Protein AF-A0A0S7YMI3-F1 (afdb_monomer_lite)

Foldseek 3Di:
DPPPDFPDWDADDDDRQETEGEDCDFEQDPRHTYYHPVLVVVVVVVVVVVVVPDDQQDKDWDAVSSHPRYPDIDIDHHHDPPDDPCVPDPVSVPDDD

Sequence (97 aa):
ARNTLLAEHEHYGPYMYLKVQTSETPEIDDRGIRGTLEDLARLRDLVSARLRSADPGQVFSIGREYSTRVRFPLQFEVRQPDFDPASADPQLRTSPS

Structure (mmCIF, N/CA/C/O backbone):
data_AF-A0A0S7YMI3-F1
#
_entry.id   AF-A0A0S7YMI3-F1
#
loop_
_atom_site.group_PDB
_atom_site.id
_atom_site.type_symbol
_atom_site.label_atom_id
_atom_site.label_alt_id
_atom_site.label_comp_id
_atom_site.label_asym_id
_atom_site.label_entity_id
_atom_site.label_seq_id
_atom_site.pdbx_PDB_ins_code
_atom_site.Cartn_x
_atom_site.Cartn_y
_atom_site.Cartn_z
_atom_site.occupancy
_atom_site.B_iso_or_equiv
_atom_site.auth_seq_id
_atom_site.auth_comp_id
_atom_site.auth_asym_id
_atom_site.auth_atom_id
_atom_site.pdbx_PDB_model_num
ATOM 1 N N . ALA A 1 1 ? 4.660 15.744 16.923 1.00 49.62 1 ALA A N 1
ATOM 2 C CA . ALA A 1 1 ? 4.501 14.481 16.174 1.00 49.62 1 ALA A CA 1
ATOM 3 C C . ALA A 1 1 ? 3.512 14.743 15.046 1.00 49.62 1 ALA A C 1
ATOM 5 O O . ALA A 1 1 ? 2.590 15.514 15.263 1.00 49.62 1 ALA A O 1
ATOM 6 N N . ARG A 1 2 ? 3.753 14.219 13.843 1.00 48.22 2 ARG A N 1
ATOM 7 C CA . ARG A 1 2 ? 2.872 14.405 12.675 1.00 48.22 2 ARG A CA 1
ATOM 8 C C . ARG A 1 2 ? 1.744 13.357 12.740 1.00 48.22 2 ARG A C 1
ATOM 10 O O . ARG A 1 2 ? 2.034 12.248 13.183 1.00 48.22 2 ARG A O 1
ATOM 17 N N . ASN A 1 3 ? 0.524 13.676 12.294 1.00 44.09 3 ASN A N 1
ATOM 18 C CA . ASN A 1 3 ? -0.631 12.758 12.234 1.00 44.09 3 ASN A CA 1
ATOM 19 C C . ASN A 1 3 ? -1.151 12.263 13.602 1.00 44.09 3 ASN A C 1
ATOM 21 O O . ASN A 1 3 ? -1.268 11.060 13.831 1.00 44.09 3 ASN A O 1
ATOM 25 N N . THR A 1 4 ? -1.438 13.180 14.532 1.00 51.75 4 THR A N 1
ATOM 26 C CA . THR A 1 4 ? -1.990 12.854 15.869 1.00 51.75 4 THR A CA 1
ATOM 27 C C . THR A 1 4 ? -3.481 13.157 16.017 1.00 51.75 4 THR A C 1
ATOM 29 O O . THR A 1 4 ? -4.059 12.821 17.050 1.00 51.75 4 THR A O 1
ATOM 32 N N . LEU A 1 5 ? -4.116 13.781 15.019 1.00 46.84 5 LEU A N 1
ATOM 33 C CA . LEU A 1 5 ? -5.541 14.113 15.052 1.00 46.84 5 LEU A CA 1
ATOM 34 C C . LEU A 1 5 ? -6.353 13.239 14.087 1.00 46.84 5 LEU A C 1
ATOM 36 O O . LEU A 1 5 ? -5.873 12.798 13.042 1.00 46.84 5 LEU A O 1
ATOM 40 N N . LEU A 1 6 ? -7.617 12.997 14.447 1.00 45.09 6 LEU A N 1
ATOM 41 C CA . LEU A 1 6 ? -8.579 12.316 13.581 1.00 45.09 6 LEU A CA 1
ATOM 42 C C . LEU A 1 6 ? -8.773 13.131 12.287 1.00 45.09 6 LEU A C 1
ATOM 44 O O . LEU A 1 6 ? -8.977 14.340 12.351 1.00 45.09 6 LEU A O 1
ATOM 48 N N . ALA A 1 7 ? -8.766 12.456 11.134 1.00 46.09 7 ALA A N 1
ATOM 49 C CA . ALA A 1 7 ? -8.978 13.034 9.798 1.00 46.09 7 ALA A CA 1
ATOM 50 C C . ALA A 1 7 ? -7.851 13.919 9.211 1.00 46.09 7 ALA A C 1
ATOM 52 O O . ALA A 1 7 ? -8.058 14.537 8.160 1.00 46.09 7 ALA A O 1
ATOM 53 N N . GLU A 1 8 ? -6.647 13.923 9.796 1.00 46.66 8 GLU A N 1
ATOM 54 C CA . GLU A 1 8 ? -5.454 14.443 9.108 1.00 46.66 8 GLU A CA 1
ATOM 55 C C . GLU A 1 8 ? -5.136 13.572 7.878 1.00 46.66 8 GLU A C 1
ATOM 57 O O . GLU A 1 8 ? -5.132 12.342 7.958 1.00 46.66 8 GLU A O 1
ATOM 62 N N . HIS A 1 9 ? -4.917 14.201 6.720 1.00 45.84 9 HIS A N 1
ATOM 63 C CA . HIS A 1 9 ? -4.565 13.512 5.479 1.00 45.84 9 HIS A CA 1
ATOM 64 C C . HIS A 1 9 ? -3.411 14.224 4.775 1.00 45.84 9 HIS A C 1
ATOM 66 O O . HIS A 1 9 ? -3.357 15.450 4.716 1.00 45.84 9 HIS A O 1
ATOM 72 N N . GLU A 1 10 ? -2.494 13.435 4.223 1.00 47.56 10 GLU A N 1
ATOM 73 C CA . GLU A 1 10 ? -1.375 13.898 3.410 1.00 47.56 10 GLU A CA 1
ATOM 74 C C . GLU A 1 10 ? -1.483 13.223 2.041 1.00 47.56 10 GLU A C 1
ATOM 76 O O . GLU A 1 10 ? -1.823 12.041 1.945 1.00 47.56 10 GLU A O 1
ATOM 81 N N . HIS A 1 11 ? -1.275 13.989 0.974 1.00 52.38 11 HIS A N 1
ATOM 82 C CA . HIS A 1 11 ? -1.346 13.468 -0.384 1.00 52.38 11 HIS A CA 1
ATOM 83 C C . HIS A 1 11 ? 0.053 13.026 -0.813 1.00 52.38 11 HIS A C 1
ATOM 85 O O . HIS A 1 11 ? 0.991 13.824 -0.793 1.00 52.38 11 HIS A O 1
ATOM 91 N N . TYR A 1 12 ? 0.200 11.757 -1.193 1.00 52.38 12 TYR A N 1
ATOM 92 C CA . TYR A 1 12 ? 1.479 11.186 -1.608 1.00 52.38 12 TYR A CA 1
ATOM 93 C C . TYR A 1 12 ? 1.447 10.814 -3.095 1.00 52.38 12 TYR A C 1
ATOM 95 O O . TYR A 1 12 ? 0.637 9.986 -3.509 1.00 52.38 12 TYR A O 1
ATOM 103 N N . GLY A 1 13 ? 2.374 11.379 -3.877 1.00 48.84 13 GLY A N 1
ATOM 104 C CA . GLY A 1 13 ? 2.564 11.055 -5.299 1.00 48.84 13 GLY A CA 1
ATOM 105 C C . GLY A 1 13 ? 1.538 11.700 -6.246 1.00 48.84 13 GLY A C 1
ATOM 106 O O . GLY A 1 13 ? 0.584 12.315 -5.781 1.00 48.84 13 GLY A O 1
ATOM 107 N N . PRO A 1 14 ? 1.742 11.598 -7.575 1.00 52.22 14 PRO A N 1
ATOM 108 C CA . PRO A 1 14 ? 1.202 12.529 -8.583 1.00 52.22 14 PRO A CA 1
ATOM 109 C C . PRO A 1 14 ? -0.328 12.577 -8.680 1.00 52.22 14 PRO A C 1
ATOM 111 O O . PRO A 1 14 ? -0.875 13.507 -9.270 1.00 52.22 14 PRO A O 1
ATOM 114 N N . TYR A 1 15 ? -1.021 11.613 -8.074 1.00 56.16 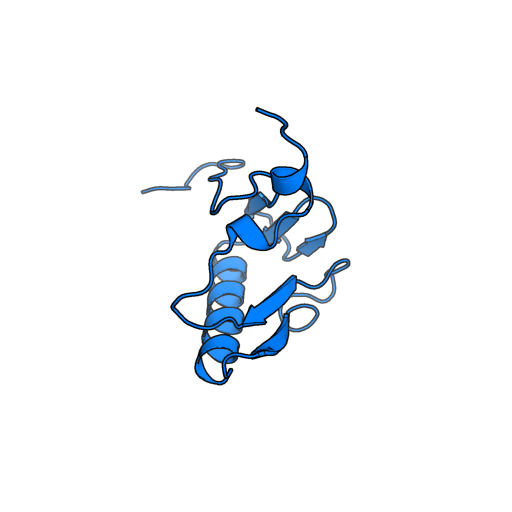15 TYR A N 1
ATOM 115 C CA . TYR A 1 15 ? -2.461 11.472 -8.166 1.00 56.16 15 TYR A CA 1
ATOM 116 C C . TYR A 1 15 ? -3.113 11.639 -6.793 1.00 56.16 15 TYR A C 1
ATOM 118 O O . TYR A 1 15 ? -3.170 10.730 -5.966 1.00 56.16 15 TYR A O 1
ATOM 126 N N . MET A 1 16 ? -3.621 12.847 -6.561 1.00 56.97 16 MET A N 1
ATOM 127 C CA . MET A 1 16 ? -4.158 13.367 -5.294 1.00 56.97 16 MET A CA 1
ATOM 128 C C . MET A 1 16 ? -5.466 12.689 -4.818 1.00 56.97 16 MET A C 1
ATOM 130 O O . MET A 1 16 ? -6.176 13.246 -3.982 1.00 56.97 16 MET A O 1
ATOM 134 N N . TYR A 1 17 ? -5.838 11.526 -5.365 1.00 68.75 17 TYR A N 1
ATOM 135 C CA . TYR A 1 17 ? -7.113 10.850 -5.088 1.00 68.75 17 TYR A CA 1
ATOM 136 C C . TYR A 1 17 ? -7.016 9.706 -4.069 1.00 68.75 17 TYR A C 1
ATOM 138 O O . TYR A 1 17 ? -8.039 9.317 -3.503 1.00 68.75 17 TYR A O 1
ATOM 146 N N . LEU A 1 18 ? -5.822 9.159 -3.810 1.00 76.06 18 LEU A N 1
ATOM 147 C CA . LEU A 1 18 ? -5.660 8.080 -2.834 1.00 76.06 18 LEU A CA 1
ATOM 148 C C . LEU A 1 18 ? -5.587 8.652 -1.414 1.00 76.06 18 LEU A C 1
ATOM 150 O O . LEU A 1 18 ? -4.677 9.408 -1.082 1.00 76.06 18 LEU A O 1
ATOM 154 N N . LYS A 1 19 ? -6.528 8.249 -0.557 1.00 84.62 19 LYS A N 1
ATOM 155 C CA . LYS A 1 19 ? -6.571 8.650 0.855 1.00 84.62 19 LYS A CA 1
ATOM 156 C C . LYS A 1 19 ? -6.059 7.530 1.748 1.00 84.62 19 LYS A C 1
ATOM 158 O O . LYS A 1 19 ? -6.462 6.381 1.582 1.00 84.62 19 LYS A O 1
ATOM 163 N N . VAL A 1 20 ? -5.235 7.884 2.729 1.00 88.38 20 VAL A N 1
ATOM 164 C CA . VAL A 1 20 ? -4.843 7.013 3.845 1.00 88.38 20 VAL A CA 1
ATOM 165 C C . VAL A 1 20 ? -5.314 7.679 5.132 1.00 88.38 20 VAL A C 1
ATOM 167 O O . VAL A 1 20 ? -5.001 8.845 5.358 1.00 88.38 20 VAL A O 1
ATOM 170 N N . GLN A 1 21 ? -6.112 6.984 5.943 1.00 88.12 21 GLN A N 1
ATOM 171 C CA . GLN A 1 21 ? -6.741 7.564 7.136 1.00 88.12 21 GLN A CA 1
ATOM 172 C C . GLN A 1 21 ? -6.739 6.581 8.308 1.00 88.12 21 GLN A C 1
ATOM 174 O O . GLN A 1 21 ? -6.780 5.366 8.115 1.00 88.12 21 GLN A O 1
ATOM 179 N N . THR A 1 22 ? -6.738 7.094 9.537 1.00 91.81 22 THR A N 1
ATOM 180 C CA . THR A 1 22 ? -6.910 6.253 10.725 1.00 91.81 22 THR A CA 1
ATOM 181 C C . THR A 1 22 ? -8.376 5.855 10.923 1.00 91.81 22 THR A C 1
ATOM 183 O O . THR A 1 22 ? -9.292 6.636 10.666 1.00 91.81 22 THR A O 1
ATOM 186 N N . SER A 1 23 ? -8.615 4.617 11.354 1.00 91.69 23 SER A N 1
ATOM 187 C CA . SER A 1 23 ? -9.942 4.063 11.648 1.00 91.69 23 SER A CA 1
ATOM 188 C C . SER A 1 23 ? -9.821 2.912 12.647 1.00 91.69 23 SER A C 1
ATOM 190 O O . SER A 1 23 ? -8.748 2.335 12.796 1.00 91.69 23 SER A O 1
ATOM 192 N N . GLU A 1 24 ? -10.914 2.551 13.314 1.00 93.00 24 GLU A N 1
ATOM 193 C CA . GLU A 1 24 ? -10.955 1.397 14.223 1.00 93.00 24 GLU A CA 1
ATOM 194 C C . GLU A 1 24 ? -10.789 0.058 13.492 1.00 93.00 24 GLU A C 1
ATOM 196 O O . GLU A 1 24 ? -10.441 -0.946 14.108 1.00 93.00 24 GLU A O 1
ATOM 201 N N . THR A 1 25 ? -11.040 0.026 12.180 1.00 92.62 25 THR A N 1
ATOM 202 C CA . THR A 1 25 ? -11.013 -1.206 11.388 1.00 92.62 25 THR A CA 1
ATOM 203 C C . THR A 1 25 ? -10.178 -1.060 10.119 1.00 92.62 25 THR A C 1
ATOM 205 O O . THR A 1 25 ? -10.340 -0.061 9.410 1.00 92.62 25 THR A O 1
ATOM 208 N N . PRO A 1 26 ? -9.344 -2.063 9.776 1.00 96.25 26 PRO A N 1
ATOM 209 C CA . PRO A 1 26 ? -8.576 -2.051 8.542 1.00 96.25 26 PRO A CA 1
ATOM 210 C C . PRO A 1 26 ? -9.464 -2.347 7.330 1.00 96.25 26 PRO A C 1
ATOM 212 O O . PRO A 1 26 ? -10.133 -3.384 7.275 1.00 96.25 26 PRO A O 1
ATOM 215 N N . GLU A 1 27 ? -9.461 -1.460 6.340 1.00 95.56 27 GLU A N 1
ATOM 216 C CA . GLU A 1 27 ? -10.300 -1.534 5.141 1.00 95.56 27 GLU A CA 1
ATOM 217 C C . GLU A 1 27 ? -9.587 -0.918 3.930 1.00 95.56 27 GLU A C 1
ATOM 219 O O . GLU A 1 27 ? -8.793 0.013 4.067 1.00 95.56 27 GLU A O 1
ATOM 224 N N . ILE A 1 28 ? -9.890 -1.429 2.734 1.00 94.44 28 ILE A N 1
ATOM 225 C CA . ILE A 1 28 ? -9.511 -0.789 1.468 1.00 94.44 28 ILE A CA 1
ATOM 226 C C . ILE A 1 28 ? -10.739 -0.803 0.572 1.00 94.44 28 ILE A C 1
ATOM 228 O O . ILE A 1 28 ? -11.255 -1.877 0.232 1.00 94.44 28 ILE A O 1
ATOM 232 N N . ASP A 1 29 ? -11.214 0.383 0.215 1.00 91.50 29 ASP A N 1
ATOM 233 C CA . ASP A 1 29 ? -12.348 0.552 -0.679 1.00 91.50 29 ASP A CA 1
ATOM 234 C C . ASP A 1 29 ? -12.148 1.682 -1.708 1.00 91.50 29 ASP A C 1
ATOM 236 O O . ASP A 1 29 ? -11.049 2.210 -1.865 1.00 91.50 29 ASP A O 1
ATOM 240 N N . ASP A 1 30 ? -13.219 2.051 -2.414 1.00 87.50 30 ASP A N 1
ATOM 241 C CA . ASP A 1 30 ? -13.258 3.131 -3.408 1.00 87.50 30 ASP A CA 1
ATOM 242 C C . ASP A 1 30 ? -12.981 4.523 -2.818 1.00 87.50 30 ASP A C 1
ATOM 244 O O . ASP A 1 30 ? -12.790 5.486 -3.560 1.00 87.50 30 ASP A O 1
ATOM 248 N N . ARG A 1 31 ? -12.944 4.650 -1.487 1.00 86.00 31 ARG A N 1
ATOM 249 C CA . ARG A 1 31 ? -12.678 5.907 -0.779 1.00 86.00 31 ARG A CA 1
ATOM 250 C C . ARG A 1 31 ? -11.260 5.991 -0.226 1.00 86.00 31 ARG A C 1
ATOM 252 O O . ARG A 1 31 ? -10.848 7.087 0.156 1.00 86.00 31 ARG A O 1
ATOM 259 N N . GLY A 1 32 ? -10.529 4.877 -0.164 1.00 89.44 32 GLY A N 1
ATOM 260 C CA . GLY A 1 32 ? -9.127 4.839 0.247 1.00 89.44 32 GLY A CA 1
ATOM 261 C C . GLY A 1 32 ? -8.768 3.672 1.166 1.00 89.44 32 GLY A C 1
ATOM 262 O O . GLY A 1 32 ? -9.468 2.666 1.254 1.00 89.44 32 GLY A O 1
ATOM 263 N N . ILE A 1 33 ? -7.643 3.837 1.858 1.00 93.75 33 ILE A N 1
ATOM 264 C CA . ILE A 1 33 ? -7.034 2.875 2.777 1.00 93.75 33 ILE A CA 1
ATOM 265 C C . ILE A 1 33 ? -7.254 3.370 4.206 1.00 93.75 33 ILE A C 1
ATOM 267 O O . ILE A 1 33 ? -6.953 4.523 4.526 1.00 93.75 33 ILE A O 1
ATOM 271 N N . ARG A 1 34 ? -7.769 2.508 5.079 1.00 94.62 34 ARG A N 1
ATOM 272 C CA . ARG A 1 34 ? -8.082 2.852 6.469 1.00 94.62 34 ARG A CA 1
ATOM 273 C C . ARG A 1 34 ? -7.616 1.774 7.424 1.00 94.62 34 ARG A C 1
ATOM 275 O O . ARG A 1 34 ? -7.642 0.613 7.048 1.00 94.62 34 ARG A O 1
ATOM 282 N N . GLY A 1 35 ? -7.269 2.149 8.650 1.00 95.06 35 GLY A N 1
ATOM 283 C CA . GLY A 1 35 ? -6.975 1.221 9.745 1.00 95.06 35 GLY A CA 1
ATOM 284 C C . GLY A 1 35 ? -6.371 1.930 10.950 1.00 95.06 35 GLY A C 1
ATOM 285 O O . GLY A 1 35 ? -6.157 3.141 10.916 1.00 95.06 35 GLY A O 1
ATOM 286 N N . THR A 1 36 ? -6.076 1.201 12.021 1.00 95.94 36 THR A N 1
ATOM 287 C CA . THR A 1 36 ? -5.306 1.769 13.136 1.00 95.94 36 THR A CA 1
ATOM 288 C C . THR A 1 36 ? -3.874 2.089 12.683 1.00 95.94 36 THR A C 1
ATOM 290 O O . THR A 1 36 ? -3.436 1.659 11.614 1.00 95.94 36 THR A O 1
ATOM 293 N N . LEU A 1 37 ? -3.092 2.818 13.485 1.00 95.38 37 LEU A N 1
ATOM 294 C CA . LEU A 1 37 ? -1.670 3.022 13.164 1.00 95.38 37 LEU A CA 1
ATOM 295 C C . LEU A 1 37 ? -0.902 1.694 13.076 1.00 95.38 37 LEU A C 1
ATOM 297 O O . LEU A 1 37 ? -0.017 1.557 12.234 1.00 95.38 37 LEU A O 1
ATOM 301 N N . GLU A 1 38 ? -1.265 0.715 13.905 1.00 96.31 38 GLU A N 1
ATOM 302 C CA . GLU A 1 38 ? -0.698 -0.633 13.864 1.00 96.31 38 GLU A CA 1
ATOM 303 C C . GLU A 1 38 ? -1.073 -1.358 12.566 1.00 96.31 38 GLU A C 1
ATOM 305 O O . GLU A 1 38 ? -0.209 -1.932 11.904 1.00 96.31 38 GLU A O 1
ATOM 310 N N . ASP A 1 39 ? -2.330 -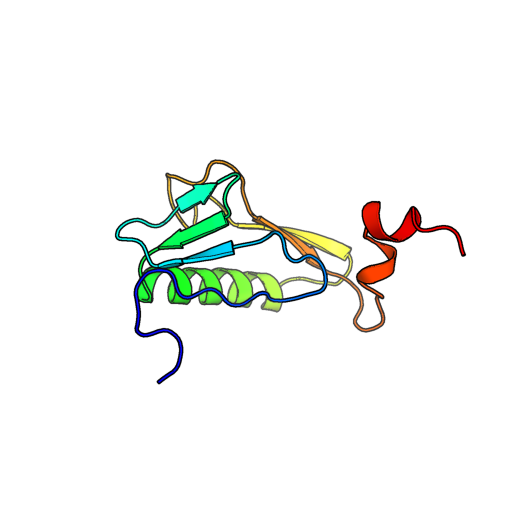1.254 12.129 1.00 97.00 39 ASP A N 1
ATOM 311 C CA . ASP A 1 39 ? -2.748 -1.800 10.838 1.00 97.00 39 ASP A CA 1
ATOM 312 C C . ASP A 1 39 ? -1.995 -1.157 9.678 1.00 97.00 39 ASP A C 1
ATOM 314 O O . ASP A 1 39 ? -1.517 -1.852 8.784 1.00 97.00 39 ASP A O 1
ATOM 318 N N . LEU A 1 40 ? -1.868 0.169 9.672 1.00 95.19 40 LEU A N 1
ATOM 319 C CA . LEU A 1 40 ? -1.155 0.884 8.615 1.00 95.19 40 LEU A CA 1
ATOM 320 C C . LEU A 1 40 ? 0.342 0.537 8.611 1.00 95.19 40 LEU A C 1
ATOM 322 O O . LEU A 1 40 ? 0.932 0.384 7.540 1.00 95.19 40 LEU A O 1
ATOM 326 N N . ALA A 1 41 ? 0.952 0.332 9.781 1.00 96.50 41 ALA A N 1
ATOM 327 C CA . ALA A 1 41 ? 2.315 -0.182 9.885 1.00 96.50 41 ALA A CA 1
ATOM 328 C C . ALA A 1 41 ? 2.429 -1.610 9.324 1.00 96.50 41 ALA A C 1
ATOM 330 O O . ALA A 1 41 ? 3.351 -1.901 8.563 1.00 96.50 41 ALA A O 1
ATOM 331 N N . ARG A 1 42 ? 1.454 -2.479 9.603 1.00 97.50 42 ARG A N 1
ATOM 332 C CA . ARG A 1 42 ? 1.392 -3.823 9.016 1.00 97.50 42 ARG A CA 1
ATOM 333 C C . ARG A 1 42 ? 1.218 -3.778 7.497 1.00 97.50 42 ARG A C 1
ATOM 335 O O . ARG A 1 42 ? 1.859 -4.554 6.794 1.00 97.50 42 ARG A O 1
ATOM 342 N N . LEU A 1 43 ? 0.406 -2.859 6.969 1.00 96.69 43 LEU A N 1
ATOM 343 C CA . LEU A 1 43 ? 0.281 -2.650 5.523 1.00 96.69 43 LEU A CA 1
ATOM 344 C C . LEU A 1 43 ? 1.616 -2.238 4.900 1.00 96.69 43 LEU A C 1
ATOM 346 O O . LEU A 1 43 ? 2.014 -2.815 3.889 1.00 96.69 43 LEU A O 1
ATOM 350 N N . ARG A 1 44 ? 2.326 -1.284 5.517 1.00 96.06 44 ARG A N 1
ATOM 351 C CA . ARG A 1 44 ? 3.683 -0.900 5.101 1.00 96.06 44 ARG A CA 1
ATOM 352 C C . ARG A 1 44 ? 4.589 -2.128 5.028 1.00 96.06 44 ARG A C 1
ATOM 354 O O . ARG A 1 44 ? 5.263 -2.318 4.020 1.00 96.06 44 ARG A O 1
ATOM 361 N N . ASP A 1 45 ? 4.576 -2.973 6.054 1.00 97.69 45 ASP A N 1
ATOM 362 C CA . ASP A 1 45 ? 5.443 -4.151 6.113 1.00 97.69 45 ASP A CA 1
ATOM 363 C C . ASP A 1 45 ? 5.093 -5.185 5.032 1.00 97.69 45 ASP A C 1
ATOM 365 O O . ASP A 1 45 ? 5.999 -5.733 4.401 1.00 97.69 45 ASP A O 1
ATOM 369 N N . LEU A 1 46 ? 3.801 -5.390 4.744 1.00 97.31 46 LEU A N 1
ATOM 370 C CA . LEU A 1 46 ? 3.336 -6.230 3.632 1.00 97.31 46 LEU A CA 1
ATOM 371 C C . LEU A 1 46 ? 3.846 -5.710 2.281 1.00 97.31 46 LEU A C 1
ATOM 373 O O . LEU A 1 46 ? 4.392 -6.483 1.491 1.00 97.31 46 LEU A O 1
ATOM 377 N N . VAL A 1 47 ? 3.718 -4.402 2.030 1.00 96.19 47 VAL A N 1
ATOM 378 C CA . VAL A 1 47 ? 4.216 -3.757 0.803 1.00 96.19 47 VAL A CA 1
ATOM 379 C C . VAL A 1 47 ? 5.731 -3.912 0.700 1.00 96.19 47 VAL A C 1
ATOM 381 O O . VAL A 1 47 ? 6.235 -4.385 -0.316 1.00 96.19 47 VAL A O 1
ATOM 384 N N . SER A 1 48 ? 6.472 -3.573 1.757 1.00 96.25 48 SER A N 1
ATOM 385 C CA . SER A 1 48 ? 7.936 -3.655 1.772 1.00 96.25 48 SER A CA 1
ATOM 386 C C . SER A 1 48 ? 8.458 -5.085 1.636 1.00 96.25 48 SER A C 1
ATOM 388 O O . SER A 1 48 ? 9.537 -5.293 1.083 1.00 96.25 48 SER A O 1
ATOM 390 N N . ALA A 1 49 ? 7.744 -6.084 2.156 1.00 96.44 49 ALA A N 1
ATOM 391 C CA . ALA A 1 49 ? 8.106 -7.485 1.974 1.00 96.44 49 ALA A CA 1
ATOM 392 C C . ALA A 1 49 ? 7.936 -7.917 0.512 1.00 96.44 49 ALA A C 1
ATOM 394 O O . ALA A 1 49 ? 8.871 -8.470 -0.059 1.00 96.44 49 ALA A O 1
ATOM 395 N N . ARG A 1 50 ? 6.787 -7.609 -0.107 1.00 95.94 50 ARG A N 1
ATOM 396 C CA . ARG A 1 50 ? 6.522 -7.954 -1.512 1.00 95.94 50 ARG A CA 1
ATOM 397 C C . ARG A 1 50 ? 7.456 -7.230 -2.473 1.00 95.94 50 ARG A C 1
ATOM 399 O O . ARG A 1 50 ? 7.967 -7.854 -3.395 1.00 95.94 50 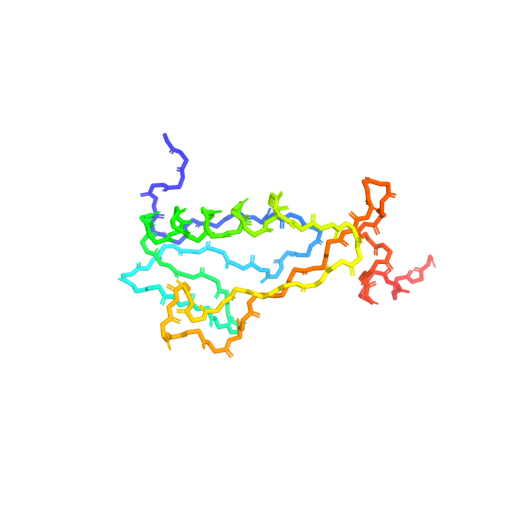ARG A O 1
ATOM 406 N N . LEU A 1 51 ? 7.729 -5.951 -2.222 1.00 93.94 51 LEU A N 1
ATOM 407 C CA . LEU A 1 51 ? 8.599 -5.146 -3.075 1.00 93.94 51 LEU A CA 1
ATOM 408 C C . LEU A 1 51 ? 10.056 -5.630 -3.053 1.00 93.94 51 LEU A C 1
ATOM 410 O O . LEU A 1 51 ? 10.701 -5.637 -4.091 1.00 93.94 51 LEU A O 1
ATOM 414 N N . ARG A 1 52 ? 10.571 -6.082 -1.900 1.00 95.06 52 ARG A N 1
ATOM 415 C CA . ARG A 1 52 ? 11.944 -6.618 -1.790 1.00 95.06 52 ARG A CA 1
ATOM 416 C C . ARG A 1 52 ? 12.181 -7.881 -2.615 1.00 95.06 52 ARG A C 1
ATOM 418 O O . ARG A 1 52 ? 13.324 -8.166 -2.947 1.00 95.06 52 ARG A O 1
ATOM 425 N N . SER A 1 53 ? 11.128 -8.645 -2.889 1.00 93.38 53 SER A N 1
ATOM 426 C CA . SER A 1 53 ? 11.190 -9.864 -3.698 1.00 93.38 53 SER A CA 1
ATOM 427 C C . SER A 1 53 ? 10.754 -9.660 -5.148 1.00 93.38 53 SER A C 1
ATOM 429 O O . SER A 1 53 ? 10.699 -10.640 -5.883 1.00 93.38 53 SER A O 1
ATOM 431 N N . ALA A 1 54 ? 10.365 -8.442 -5.536 1.00 95.12 54 ALA A N 1
ATOM 432 C CA . ALA A 1 54 ? 9.794 -8.183 -6.847 1.00 95.12 54 ALA A CA 1
ATOM 433 C C . ALA A 1 54 ? 10.835 -7.625 -7.821 1.00 95.12 54 ALA A C 1
ATOM 435 O O . ALA A 1 54 ? 11.597 -6.721 -7.479 1.00 95.12 54 ALA A O 1
ATOM 436 N N . ASP A 1 55 ? 10.804 -8.124 -9.052 1.00 95.31 55 ASP A N 1
ATOM 437 C CA . ASP A 1 55 ? 11.639 -7.634 -10.150 1.00 95.31 55 ASP A CA 1
ATOM 438 C C . ASP A 1 55 ? 10.888 -6.594 -11.004 1.00 95.31 55 ASP A C 1
ATOM 440 O O . ASP A 1 55 ? 9.655 -6.649 -11.108 1.00 95.31 55 ASP A O 1
ATOM 444 N N . PRO A 1 56 ? 11.594 -5.665 -11.681 1.00 95.06 56 PRO A N 1
ATOM 445 C CA . PRO A 1 56 ? 10.978 -4.794 -12.676 1.00 95.06 56 PRO A CA 1
ATOM 446 C C . PRO A 1 56 ? 10.174 -5.578 -13.724 1.00 95.06 56 PRO A C 1
ATOM 448 O O . PRO A 1 56 ? 10.635 -6.579 -14.268 1.00 95.06 56 PRO A O 1
ATOM 451 N N . GLY A 1 57 ? 8.965 -5.101 -14.026 1.00 93.50 57 GLY A N 1
ATOM 452 C CA . GLY A 1 57 ? 8.009 -5.756 -14.924 1.00 93.50 57 GLY A CA 1
ATOM 453 C C . GLY A 1 57 ? 7.019 -6.686 -14.219 1.00 93.50 57 GLY A C 1
ATOM 4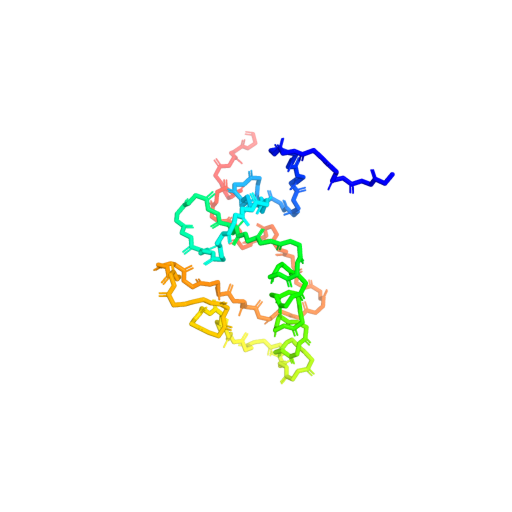54 O O . GLY A 1 57 ? 6.033 -7.090 -14.835 1.00 93.50 57 GLY A O 1
ATOM 455 N N . GLN A 1 58 ? 7.229 -7.004 -12.939 1.00 96.38 58 GLN A N 1
ATOM 456 C CA . GLN A 1 58 ? 6.266 -7.778 -12.163 1.00 96.38 58 GLN A CA 1
ATOM 457 C C . GLN A 1 58 ? 5.094 -6.925 -11.677 1.00 96.38 58 GLN A C 1
ATOM 459 O O . GLN A 1 58 ? 5.200 -5.719 -11.445 1.00 96.38 58 GLN A O 1
ATOM 464 N N . VAL A 1 59 ? 3.967 -7.602 -11.476 1.00 95.75 59 VAL A N 1
ATOM 465 C CA . VAL A 1 59 ? 2.758 -7.034 -10.888 1.00 95.75 59 VAL A CA 1
ATOM 466 C C . VAL A 1 59 ? 2.373 -7.878 -9.687 1.00 95.75 59 VAL A C 1
ATOM 468 O O . VAL A 1 59 ? 2.342 -9.106 -9.772 1.00 95.75 59 VAL A O 1
ATOM 471 N N . PHE A 1 60 ? 2.056 -7.231 -8.570 1.00 96.06 60 PHE A N 1
ATOM 472 C CA . PHE A 1 60 ? 1.516 -7.915 -7.402 1.00 96.06 60 PHE A CA 1
ATOM 473 C C . PHE A 1 60 ? 0.372 -7.126 -6.783 1.00 96.06 60 PHE A C 1
ATOM 475 O O . PHE A 1 60 ? 0.227 -5.924 -7.002 1.00 96.06 60 PHE A O 1
ATOM 482 N N . SER A 1 61 ? -0.438 -7.810 -5.979 1.00 96.12 61 SER A N 1
ATOM 483 C CA . SER A 1 61 ? -1.530 -7.175 -5.252 1.00 96.12 61 SER A CA 1
ATOM 484 C C . SER A 1 61 ? -1.445 -7.431 -3.757 1.00 96.12 61 SER A C 1
ATOM 486 O O . SER A 1 61 ? -0.897 -8.445 -3.317 1.00 96.12 61 SER A O 1
ATOM 488 N N . ILE A 1 62 ? -2.005 -6.499 -2.990 1.00 95.94 62 ILE A N 1
ATOM 489 C CA . ILE A 1 62 ? -2.240 -6.624 -1.553 1.00 95.94 62 ILE A CA 1
ATOM 490 C C . ILE A 1 62 ? -3.726 -6.403 -1.298 1.00 95.94 62 ILE A C 1
ATOM 492 O O . ILE A 1 62 ? -4.283 -5.365 -1.660 1.00 95.94 62 ILE A O 1
ATOM 496 N N . GLY A 1 63 ? -4.378 -7.383 -0.673 1.00 95.38 63 GLY A N 1
ATOM 497 C CA . GLY A 1 63 ? -5.791 -7.296 -0.333 1.00 95.38 63 GLY A CA 1
ATOM 498 C C . GLY A 1 63 ? -6.120 -8.042 0.948 1.00 95.38 63 GLY A C 1
ATOM 499 O O . GLY A 1 63 ? -6.049 -7.473 2.035 1.00 95.38 63 GLY A O 1
ATOM 500 N N . ARG A 1 64 ? -6.489 -9.321 0.842 1.00 94.81 64 ARG A N 1
ATOM 501 C CA . ARG A 1 64 ? -6.965 -10.104 1.996 1.00 94.81 64 ARG A CA 1
ATOM 502 C C . ARG A 1 64 ? -5.912 -10.299 3.086 1.00 94.81 64 ARG A C 1
ATOM 504 O O . ARG A 1 64 ? -6.283 -10.458 4.243 1.00 94.81 64 ARG A O 1
ATOM 511 N N . GLU A 1 65 ? -4.628 -10.245 2.741 1.00 95.44 65 GLU A N 1
ATOM 512 C CA . GLU A 1 65 ? -3.532 -10.231 3.715 1.00 95.44 65 GLU A CA 1
ATOM 513 C C . GLU A 1 65 ? -3.520 -8.962 4.584 1.00 95.44 65 GLU A C 1
ATOM 515 O O . GLU A 1 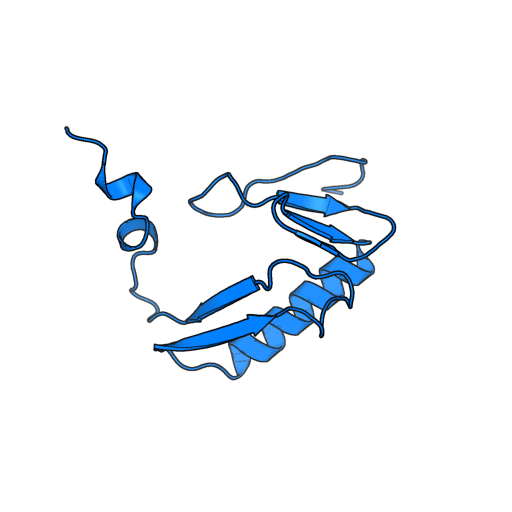65 ? -3.023 -8.987 5.710 1.00 95.44 65 GLU A O 1
ATOM 520 N N . TYR A 1 66 ? -4.099 -7.861 4.095 1.00 96.38 66 TYR A N 1
ATOM 521 C CA . TYR A 1 66 ? -4.311 -6.660 4.886 1.00 96.38 66 TYR A CA 1
ATOM 522 C C . TYR A 1 66 ? -5.589 -6.762 5.723 1.00 96.38 66 TYR A C 1
ATOM 524 O O . TYR A 1 66 ? -5.541 -6.559 6.934 1.00 96.38 66 TYR A O 1
ATOM 532 N N . SER A 1 67 ? -6.724 -7.101 5.110 1.00 95.69 67 SER A N 1
ATOM 533 C CA . SER A 1 67 ? -8.001 -7.254 5.815 1.00 95.69 67 SER A CA 1
ATOM 534 C C . SER A 1 67 ? -9.001 -8.061 4.994 1.00 95.69 67 SER A C 1
ATOM 536 O O . SER A 1 67 ? -9.034 -7.985 3.766 1.00 95.69 67 SER A O 1
ATOM 538 N N . THR A 1 68 ? -9.903 -8.779 5.663 1.00 94.94 68 THR A N 1
ATOM 539 C CA . THR A 1 68 ? -11.044 -9.436 5.004 1.00 94.94 68 THR A CA 1
ATOM 540 C C . THR A 1 68 ? -12.069 -8.440 4.452 1.00 94.94 68 THR A C 1
ATOM 542 O O . THR A 1 68 ? -12.925 -8.829 3.661 1.00 94.94 68 THR A O 1
ATOM 545 N N . ARG A 1 69 ? -11.972 -7.159 4.832 1.00 92.94 69 ARG A N 1
ATOM 546 C CA . ARG A 1 69 ? -12.850 -6.063 4.391 1.00 92.94 69 ARG A CA 1
ATOM 547 C C . ARG A 1 69 ? -12.341 -5.307 3.163 1.00 92.94 69 ARG A C 1
ATOM 549 O O . ARG A 1 69 ? -12.889 -4.265 2.814 1.00 92.94 69 ARG A O 1
ATOM 556 N N . VAL A 1 70 ? -11.300 -5.807 2.500 1.00 93.62 70 VAL A N 1
ATOM 557 C CA . VAL A 1 70 ? -10.821 -5.224 1.244 1.00 93.62 70 VAL A CA 1
ATOM 558 C C . VAL A 1 70 ? -11.818 -5.497 0.118 1.00 93.62 70 VAL A C 1
ATOM 560 O O . VAL A 1 70 ? -12.079 -6.652 -0.219 1.00 93.62 70 VAL A O 1
ATOM 563 N N . ARG A 1 71 ? -12.352 -4.425 -0.475 1.00 93.75 71 ARG A N 1
ATOM 564 C CA . ARG A 1 71 ? -13.216 -4.473 -1.667 1.00 93.75 71 ARG A CA 1
ATOM 565 C C . ARG A 1 71 ? -12.437 -4.221 -2.953 1.00 93.75 71 ARG A C 1
ATOM 567 O O . ARG A 1 71 ? -12.727 -4.849 -3.964 1.00 93.75 71 ARG A O 1
ATOM 574 N N . PHE A 1 72 ? -11.435 -3.347 -2.890 1.00 91.50 72 PHE A N 1
ATOM 575 C CA . PHE A 1 72 ? -10.579 -2.992 -4.019 1.00 91.50 72 PHE A CA 1
ATOM 576 C C . PHE A 1 72 ? -9.115 -3.249 -3.628 1.00 91.50 72 PHE A C 1
ATOM 578 O O . PHE A 1 72 ? -8.539 -2.448 -2.896 1.00 91.50 72 PHE A O 1
ATOM 585 N N . PRO A 1 73 ? -8.516 -4.389 -4.022 1.00 93.69 73 PRO A N 1
ATOM 586 C CA . PRO A 1 73 ? -7.117 -4.683 -3.721 1.00 93.69 73 PRO A CA 1
ATOM 587 C C . PRO A 1 73 ? -6.175 -3.636 -4.315 1.00 93.69 73 PRO A C 1
ATOM 589 O O . PRO A 1 73 ? -6.398 -3.147 -5.422 1.00 93.69 73 PRO A O 1
ATOM 592 N N . LEU A 1 74 ? -5.088 -3.334 -3.607 1.00 92.56 74 LEU A N 1
ATOM 593 C CA . LEU A 1 74 ? -4.034 -2.472 -4.133 1.00 92.56 74 LEU A CA 1
ATOM 594 C C . LEU A 1 74 ? -3.200 -3.272 -5.122 1.00 92.56 74 LEU A C 1
ATOM 596 O O . LEU A 1 74 ? -2.683 -4.329 -4.761 1.00 92.56 74 LEU A O 1
ATOM 600 N N . GLN A 1 75 ? -3.058 -2.769 -6.341 1.00 93.12 75 GLN A N 1
ATOM 601 C CA . GLN A 1 75 ? -2.188 -3.339 -7.360 1.00 93.12 75 GLN A CA 1
ATOM 602 C C . GLN A 1 75 ? -0.923 -2.491 -7.484 1.00 93.12 75 GLN A C 1
ATOM 604 O O . GLN A 1 75 ? -0.984 -1.268 -7.575 1.00 93.12 75 GLN A O 1
ATOM 609 N N . PHE A 1 76 ? 0.220 -3.164 -7.486 1.00 92.62 76 PHE A N 1
ATOM 610 C CA . PHE A 1 76 ? 1.536 -2.571 -7.631 1.00 92.62 76 PHE A CA 1
ATOM 611 C C . PHE A 1 76 ? 2.156 -3.098 -8.915 1.00 92.62 76 PHE A C 1
ATOM 613 O O . PHE A 1 76 ? 2.312 -4.306 -9.084 1.00 92.62 76 PHE A O 1
ATOM 620 N N . GLU A 1 77 ? 2.513 -2.184 -9.808 1.00 92.81 77 GLU A N 1
ATOM 621 C CA . GLU A 1 77 ? 3.286 -2.479 -11.008 1.00 92.81 77 GLU A CA 1
ATOM 622 C C . GLU A 1 77 ? 4.722 -2.026 -10.767 1.00 92.81 77 GLU A C 1
ATOM 624 O O . GLU A 1 77 ? 4.988 -0.831 -10.625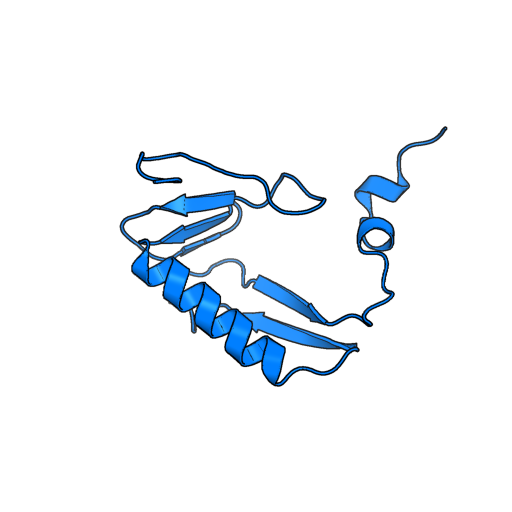 1.00 92.81 77 GLU A O 1
ATOM 629 N N . VAL A 1 78 ? 5.651 -2.975 -10.679 1.00 93.62 78 VAL A N 1
ATOM 630 C CA . VAL A 1 78 ? 7.058 -2.669 -10.417 1.00 93.62 78 VAL A CA 1
ATOM 631 C C . VAL A 1 78 ? 7.709 -2.242 -11.720 1.00 93.62 78 VAL A C 1
ATOM 633 O O . VAL A 1 78 ? 7.670 -2.950 -12.727 1.00 93.62 78 VAL A O 1
ATOM 636 N N . ARG A 1 79 ? 8.299 -1.053 -11.712 1.00 92.00 79 ARG A N 1
ATOM 637 C CA . ARG A 1 79 ? 8.895 -0.432 -12.893 1.00 92.00 79 ARG A CA 1
ATOM 638 C C . ARG A 1 79 ? 10.404 -0.305 -12.730 1.00 92.00 79 ARG A C 1
ATOM 640 O O . ARG A 1 79 ? 10.933 -0.442 -11.629 1.00 92.00 79 ARG A O 1
ATOM 647 N N . GLN A 1 80 ? 11.087 -0.089 -13.851 1.00 91.38 80 GLN A N 1
ATOM 648 C CA . GLN A 1 80 ? 12.521 0.185 -13.850 1.00 91.38 80 GLN A CA 1
ATOM 649 C C . GLN A 1 80 ? 12.810 1.493 -13.086 1.00 91.38 80 GLN A C 1
ATOM 651 O O . GLN A 1 80 ? 11.937 2.363 -13.040 1.00 91.38 80 GLN A O 1
ATOM 656 N N . PRO A 1 81 ? 14.008 1.661 -12.499 1.00 86.25 81 PRO A N 1
ATOM 657 C CA . PRO A 1 81 ? 14.354 2.862 -11.733 1.00 86.25 81 PRO A CA 1
ATOM 658 C C . PRO A 1 81 ? 14.238 4.182 -12.510 1.00 86.25 81 PRO A C 1
ATOM 660 O O . PRO A 1 81 ? 14.040 5.229 -11.902 1.00 86.25 81 PRO A O 1
ATOM 663 N N . ASP A 1 82 ? 14.373 4.136 -13.835 1.00 88.56 82 ASP A N 1
ATOM 664 C CA . ASP A 1 82 ? 14.296 5.273 -14.758 1.00 88.56 82 ASP A CA 1
ATOM 665 C C . ASP A 1 82 ? 12.885 5.513 -15.325 1.00 88.56 82 ASP A C 1
ATOM 667 O O . ASP A 1 82 ? 12.692 6.385 -16.172 1.00 88.56 82 ASP A O 1
ATOM 671 N N . PHE A 1 83 ? 11.886 4.754 -14.871 1.00 86.00 83 PHE A N 1
ATOM 672 C CA . PHE A 1 83 ? 10.509 4.906 -15.321 1.00 86.00 83 PHE A CA 1
ATOM 673 C C . PHE A 1 83 ? 9.905 6.239 -14.873 1.00 86.00 83 PHE A C 1
ATOM 675 O O . PHE A 1 83 ? 9.920 6.557 -13.686 1.00 86.00 83 PHE A O 1
ATOM 682 N N . ASP A 1 84 ? 9.294 6.964 -15.812 1.00 80.62 84 ASP A N 1
ATOM 683 C CA . ASP A 1 84 ? 8.508 8.168 -15.540 1.00 80.62 84 ASP A CA 1
ATOM 684 C C . ASP A 1 84 ? 7.062 7.804 -15.141 1.00 80.62 84 ASP A C 1
ATOM 686 O O . ASP A 1 84 ? 6.274 7.403 -16.009 1.00 80.62 84 ASP A O 1
ATOM 690 N N . PRO A 1 85 ? 6.660 7.975 -13.864 1.00 75.94 85 PRO A N 1
ATOM 691 C CA . PRO A 1 85 ? 5.311 7.652 -13.416 1.00 75.94 85 PRO A CA 1
ATOM 692 C C . PRO A 1 85 ? 4.228 8.517 -14.064 1.00 75.94 85 PRO A C 1
ATOM 694 O O . PRO A 1 85 ? 3.101 8.040 -14.199 1.00 75.94 85 PRO A O 1
ATOM 697 N N . ALA A 1 86 ? 4.547 9.752 -14.477 1.00 74.69 86 ALA A N 1
ATOM 698 C CA . ALA A 1 86 ? 3.585 10.664 -15.096 1.00 74.69 86 ALA A CA 1
ATOM 699 C C . ALA A 1 86 ? 3.156 10.175 -16.486 1.00 74.69 86 ALA A C 1
ATOM 701 O O . ALA A 1 86 ? 1.992 10.303 -16.864 1.00 74.69 86 ALA A O 1
ATOM 702 N N . SER A 1 87 ? 4.069 9.531 -17.223 1.00 77.94 87 SER A N 1
ATOM 703 C CA . SER A 1 87 ? 3.778 8.933 -18.532 1.00 77.94 87 SER A CA 1
ATOM 704 C C . SER A 1 87 ? 2.673 7.867 -18.494 1.00 77.94 87 SER A C 1
ATOM 706 O O . SER A 1 87 ? 2.031 7.602 -19.520 1.00 77.94 87 SER A O 1
ATOM 708 N N . ALA A 1 88 ? 2.435 7.262 -17.326 1.00 75.62 88 ALA A N 1
ATOM 709 C CA . ALA A 1 88 ? 1.432 6.228 -17.118 1.00 75.62 88 ALA A CA 1
ATOM 710 C C . ALA A 1 88 ? 0.063 6.752 -16.675 1.00 75.62 88 ALA A C 1
ATOM 712 O O . ALA A 1 88 ? -0.860 5.943 -16.619 1.00 75.62 88 ALA A O 1
ATOM 713 N N . ASP A 1 89 ? -0.108 8.056 -16.418 1.00 69.06 89 ASP A N 1
ATOM 714 C CA . ASP A 1 89 ? -1.442 8.613 -16.171 1.00 69.06 89 ASP A CA 1
ATOM 715 C C . ASP A 1 89 ? -2.189 8.866 -17.483 1.00 69.06 89 ASP A C 1
ATOM 717 O O . ASP A 1 89 ? -1.769 9.710 -18.284 1.00 69.06 89 ASP A O 1
ATOM 721 N N . PRO A 1 90 ? -3.346 8.233 -17.715 1.00 65.88 90 PRO A N 1
ATOM 722 C CA . PRO A 1 90 ? -4.223 8.636 -18.801 1.00 65.88 90 PRO A CA 1
ATOM 723 C C . PRO A 1 90 ? -4.767 10.066 -18.629 1.00 65.88 90 PRO A C 1
ATOM 725 O O . PRO A 1 90 ? -5.049 10.714 -19.633 1.00 65.88 90 PRO A O 1
ATOM 728 N N . GLN A 1 91 ? -4.902 10.570 -17.396 1.00 64.06 91 GLN A N 1
ATOM 729 C CA . GLN A 1 91 ? -5.480 11.886 -17.091 1.00 64.06 91 GLN A CA 1
ATOM 730 C C . GLN A 1 91 ? -4.498 13.050 -17.315 1.00 64.06 91 GLN A C 1
ATOM 732 O O . GLN A 1 91 ? -4.932 14.151 -17.651 1.00 64.06 91 GLN A O 1
ATOM 737 N N . LEU A 1 92 ? -3.179 12.824 -17.222 1.00 54.44 92 LEU A N 1
ATOM 738 C CA . LEU A 1 92 ? -2.164 13.830 -17.593 1.00 54.44 92 LEU A CA 1
ATOM 739 C C . LEU A 1 92 ? -1.969 13.950 -19.110 1.00 54.44 92 LEU A C 1
ATOM 741 O O . LEU A 1 92 ? -1.481 14.971 -19.590 1.00 54.44 92 LEU A O 1
ATOM 745 N N . ARG A 1 93 ? -2.381 12.942 -19.888 1.00 54.41 93 ARG A N 1
ATOM 746 C CA . ARG A 1 93 ? -2.287 12.962 -21.359 1.00 54.41 93 ARG A CA 1
ATOM 747 C C . ARG A 1 93 ? -3.301 13.898 -22.026 1.00 54.41 93 ARG A C 1
ATOM 749 O O . ARG A 1 93 ? -3.198 14.124 -23.228 1.00 54.41 93 ARG A O 1
ATOM 756 N N . THR A 1 94 ? -4.278 14.427 -21.285 1.00 49.16 94 THR A N 1
ATOM 757 C CA . THR A 1 94 ? -5.417 15.182 -21.841 1.00 49.16 94 THR A CA 1
ATOM 758 C C . THR A 1 94 ? -5.373 16.698 -21.643 1.00 49.16 94 THR A C 1
ATOM 760 O O . THR A 1 94 ? -6.365 17.349 -21.952 1.00 49.16 94 THR A O 1
ATOM 763 N N . SER A 1 95 ? -4.266 17.288 -21.185 1.00 37.16 95 SER A N 1
ATOM 764 C CA . SER A 1 95 ? -4.106 18.753 -21.172 1.00 37.16 95 SER A CA 1
ATOM 765 C C . SER A 1 95 ? -3.437 19.217 -22.475 1.00 37.16 95 SER A C 1
ATOM 767 O O . SER A 1 95 ? -2.233 18.997 -22.625 1.00 37.16 95 SER A O 1
ATOM 769 N N . PRO A 1 96 ? -4.157 19.832 -23.437 1.00 44.19 96 PRO A N 1
ATOM 770 C CA . PRO A 1 96 ? -3.509 20.496 -24.557 1.00 44.19 96 PRO A CA 1
ATOM 771 C C . PRO A 1 96 ? -2.810 21.769 -24.061 1.00 44.19 96 PRO A C 1
ATOM 773 O O . PRO A 1 96 ? -3.268 22.410 -23.112 1.00 44.19 96 PRO A O 1
ATOM 776 N N . SER A 1 97 ? -1.683 22.083 -24.702 1.00 46.06 97 SER A N 1
ATOM 777 C CA . SER A 1 97 ? -0.937 23.340 -24.560 1.00 46.06 97 SER A CA 1
ATOM 778 C C . SER A 1 97 ? -1.755 24.562 -24.968 1.00 46.06 97 SER A C 1
ATOM 780 O O . SER A 1 97 ? -2.617 24.415 -25.863 1.00 46.06 97 SER A O 1
#

Radius of gyration: 15.15 Å; chains: 1; bounding box: 28×34×41 Å

pLDDT: mean 81.38, std 19.02, range [37.16, 97.69]

Secondary structure (DSSP, 8-state):
--S-STT-----SS-TT--EEE-SS-EEETTEEEE-HHHHHHHHHHHHHHHHTPPTT-EEEESTTT-TTBSSPEEEE---TT--GGGG-TTGGG---